Protein AF-K2G8J3-F1 (afdb_monomer_lite)

Foldseek 3Di:
DVVVVVVPDDPVCPVVDDDQDCPDPPDHDDDALLDQDDPDPVVSVVSLQVSLVVVLVVCCVVPNCVVCPPVVSVLSSLLSSLQSLDPPDDDGSVCSVVLVVPPVVVVVSLVSDPDVVSVCCVVPVVVCPPVD

pLDDT: mean 90.16, std 7.79, range [39.34, 96.69]

Organism: NCBI:txid1234023

Secondary structure (DSSP, 8-state):
-HHHHHHTS-GGGTTT-----TT-SSS-----TT-----SHHHHHHHHHHHHHHHHHHHHHHHHHHHS-HHHHHHHHHHHHHHHH--SS---GGGTGGGGT-HHHHHHHHHH---HHHHHIIIIIIGGGS--

Radius of gyration: 18.73 Å; chains: 1; bounding box: 38×34×58 Å

Structure (mmCIF, N/CA/C/O backbone):
data_AF-K2G8J3-F1
#
_entry.id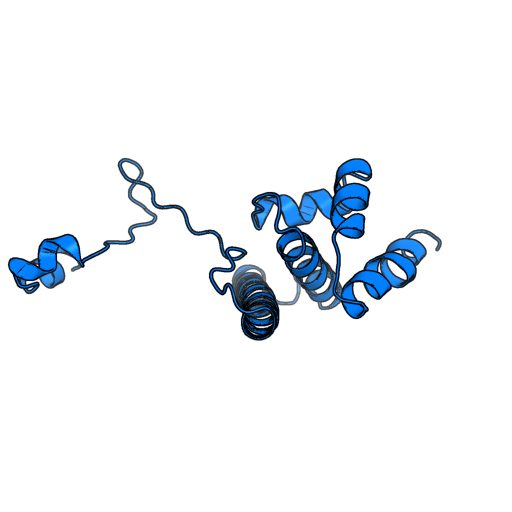   AF-K2G8J3-F1
#
loop_
_atom_site.group_PDB
_atom_site.id
_atom_site.type_symbol
_atom_site.label_atom_id
_atom_site.label_alt_id
_atom_site.label_comp_id
_atom_site.label_asym_id
_atom_site.label_entity_id
_atom_site.label_seq_id
_atom_site.pdbx_PDB_ins_code
_atom_site.Cartn_x
_atom_site.Cartn_y
_atom_site.Cartn_z
_atom_site.occupancy
_atom_site.B_iso_or_equiv
_atom_site.auth_seq_id
_atom_site.auth_comp_id
_atom_site.auth_asym_id
_atom_site.auth_atom_id
_atom_site.pdbx_PDB_model_num
ATOM 1 N N . MET A 1 1 ? -3.908 -11.695 30.492 1.00 74.06 1 MET A N 1
ATOM 2 C CA . MET A 1 1 ? -3.045 -10.530 30.150 1.00 74.06 1 MET A CA 1
ATOM 3 C C . MET A 1 1 ? -3.837 -9.441 29.438 1.00 74.06 1 MET A C 1
ATOM 5 O O . MET A 1 1 ? -3.807 -8.311 29.906 1.00 74.06 1 MET A O 1
ATOM 9 N N . VAL A 1 2 ? -4.543 -9.739 28.337 1.00 82.88 2 VAL A N 1
ATOM 10 C CA . VAL A 1 2 ? -5.410 -8.748 27.664 1.00 82.88 2 VAL A CA 1
ATOM 11 C C . VAL A 1 2 ? -6.742 -8.574 28.405 1.00 82.88 2 VAL A C 1
ATOM 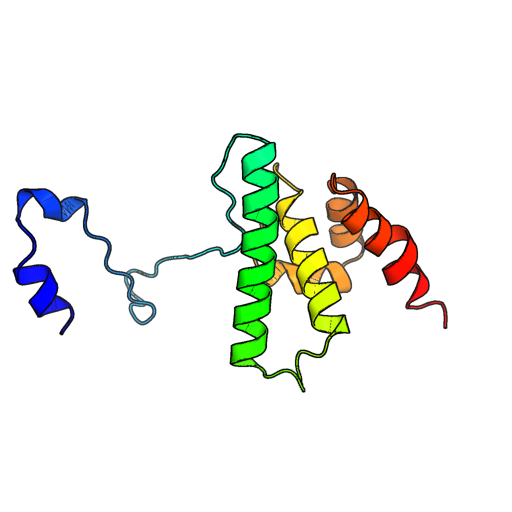13 O O . VAL A 1 2 ? -7.169 -7.437 28.599 1.00 82.88 2 VAL A O 1
ATOM 16 N N . GLU A 1 3 ? -7.358 -9.652 28.913 1.00 83.25 3 GLU A N 1
ATOM 17 C CA . GLU A 1 3 ? -8.612 -9.544 29.684 1.00 83.25 3 GLU A CA 1
ATOM 18 C C . GLU A 1 3 ? -8.436 -8.730 30.970 1.00 83.25 3 GLU A C 1
ATOM 20 O O . GLU A 1 3 ? -9.312 -7.947 31.342 1.00 83.25 3 GLU A O 1
ATOM 25 N N . ASP A 1 4 ? -7.270 -8.854 31.607 1.00 86.69 4 ASP A N 1
ATOM 26 C CA . ASP A 1 4 ? -6.939 -8.106 32.819 1.00 86.69 4 ASP A CA 1
ATOM 27 C C . ASP A 1 4 ? -6.946 -6.597 32.546 1.00 86.69 4 ASP A C 1
ATOM 29 O O . ASP A 1 4 ? -7.547 -5.839 33.300 1.00 86.69 4 ASP A O 1
ATOM 33 N N . ILE A 1 5 ? -6.360 -6.151 31.430 1.00 85.88 5 ILE A N 1
ATOM 34 C CA . ILE A 1 5 ? -6.343 -4.734 31.025 1.00 85.88 5 ILE A CA 1
ATOM 35 C C . ILE A 1 5 ? -7.760 -4.231 30.722 1.00 85.88 5 ILE A C 1
ATOM 37 O O . ILE A 1 5 ? -8.125 -3.123 31.121 1.00 85.88 5 ILE A O 1
ATOM 41 N N . ILE A 1 6 ? -8.587 -5.048 30.064 1.00 87.06 6 ILE A N 1
ATOM 42 C CA . ILE A 1 6 ? -9.978 -4.691 29.749 1.00 87.06 6 ILE A CA 1
ATOM 43 C C . ILE A 1 6 ? -10.783 -4.477 31.033 1.00 87.06 6 ILE A C 1
ATOM 45 O O . ILE A 1 6 ? -11.602 -3.563 31.087 1.00 87.06 6 ILE A O 1
ATOM 49 N N . SER A 1 7 ? -10.508 -5.245 32.091 1.00 87.88 7 SER A N 1
ATOM 50 C CA . SER A 1 7 ? -11.207 -5.103 33.374 1.00 87.88 7 SER A CA 1
ATOM 51 C C . SER A 1 7 ? -10.992 -3.739 34.053 1.00 87.88 7 SER A C 1
ATOM 53 O O . SER A 1 7 ? -11.861 -3.283 34.796 1.00 87.88 7 SER A O 1
ATOM 55 N N . PHE A 1 8 ? -9.885 -3.048 33.746 1.00 90.56 8 PHE A N 1
ATOM 56 C CA . PHE A 1 8 ? -9.609 -1.680 34.203 1.00 90.56 8 PHE A CA 1
ATOM 57 C C . PHE A 1 8 ? -10.215 -0.591 33.307 1.00 90.56 8 PHE A C 1
ATOM 59 O O . PHE A 1 8 ? -10.140 0.591 33.646 1.00 90.56 8 PHE A O 1
ATOM 66 N N . THR A 1 9 ? -10.814 -0.953 32.169 1.00 89.81 9 THR A N 1
ATOM 67 C CA . THR A 1 9 ? -11.470 0.017 31.288 1.00 89.81 9 THR A CA 1
ATOM 68 C C . THR A 1 9 ? -12.783 0.485 31.925 1.00 89.81 9 THR A C 1
ATOM 70 O O . THR A 1 9 ? -13.647 -0.344 32.225 1.00 89.81 9 THR A O 1
ATOM 73 N N . PRO A 1 10 ? -12.991 1.803 32.104 1.00 93.50 10 PRO A N 1
ATOM 74 C CA . PRO A 1 10 ? -14.257 2.331 32.597 1.00 93.50 10 PRO A CA 1
ATOM 75 C C . PRO A 1 10 ? -15.437 1.924 31.704 1.00 93.50 10 PRO A C 1
ATOM 77 O O . PRO A 1 10 ? -15.324 1.915 30.475 1.00 93.50 10 PRO A O 1
ATOM 80 N N . LYS A 1 11 ? -16.589 1.606 32.307 1.00 89.56 11 LYS A N 1
ATOM 81 C CA . LYS A 1 11 ? -17.761 1.071 31.584 1.00 89.56 11 LYS A CA 1
ATOM 82 C C . LYS A 1 11 ? -18.254 2.009 30.483 1.00 89.56 11 LYS A C 1
ATOM 84 O O . LYS A 1 11 ? -18.693 1.544 29.436 1.00 89.56 11 LYS A O 1
ATOM 89 N N . GLU A 1 12 ? -18.167 3.316 30.703 1.00 94.38 12 GLU A N 1
ATOM 90 C CA . GLU A 1 12 ? -18.552 4.344 29.740 1.00 94.38 12 GLU A CA 1
ATOM 91 C C . GLU A 1 12 ? -17.720 4.304 28.449 1.00 94.38 12 GLU A C 1
ATOM 93 O O . GLU A 1 12 ? -18.225 4.689 27.398 1.00 94.38 12 GLU A O 1
ATOM 98 N N . ARG A 1 13 ? -16.492 3.770 28.504 1.00 91.94 13 ARG A N 1
ATOM 99 C CA . ARG A 1 13 ? -15.577 3.644 27.361 1.00 91.94 13 ARG A CA 1
ATOM 100 C C . ARG A 1 13 ? -15.617 2.282 26.684 1.00 91.94 13 ARG A C 1
ATOM 102 O O . ARG A 1 13 ? -14.853 2.051 25.753 1.00 91.94 13 ARG A O 1
ATOM 109 N N . ALA A 1 14 ? -16.510 1.381 27.093 1.00 87.75 14 ALA A N 1
ATOM 110 C CA . ALA A 1 14 ? -16.586 0.037 26.517 1.00 87.75 14 ALA A CA 1
ATOM 111 C C . ALA A 1 14 ? -16.769 0.041 24.985 1.00 87.75 14 ALA A C 1
ATOM 113 O O . ALA A 1 14 ? -16.335 -0.889 24.315 1.00 87.75 14 ALA A O 1
ATOM 114 N N . LYS A 1 15 ? -17.384 1.094 24.424 1.00 89.06 15 LYS A N 1
ATOM 115 C CA . LYS A 1 15 ? -17.570 1.264 22.972 1.00 89.06 15 LYS A CA 1
ATOM 116 C C . LYS A 1 15 ? -16.354 1.842 22.242 1.00 89.06 15 LYS A C 1
ATOM 118 O O . LYS A 1 15 ? -16.302 1.747 21.022 1.00 89.06 15 LYS A O 1
ATOM 123 N N . ASP A 1 16 ? -15.396 2.404 22.972 1.00 90.88 16 ASP A N 1
ATOM 124 C CA . ASP A 1 16 ? -14.193 3.031 22.413 1.00 90.88 16 ASP A CA 1
ATOM 125 C C . ASP A 1 16 ? -12.995 2.071 22.397 1.00 90.88 16 ASP A C 1
ATOM 127 O O . ASP A 1 16 ? -11.906 2.442 21.958 1.00 90.88 16 ASP A O 1
ATOM 131 N N . VAL A 1 17 ? -13.161 0.859 22.937 1.00 88.94 17 VAL A N 1
ATOM 132 C CA . VAL A 1 17 ? -12.098 -0.143 23.021 1.00 88.94 17 VAL A CA 1
ATOM 133 C C . VAL A 1 17 ? -12.210 -1.119 21.862 1.00 88.94 17 VAL A C 1
ATOM 135 O O . VAL A 1 17 ? -13.229 -1.781 21.673 1.00 88.94 17 VAL A O 1
ATOM 138 N N . ILE A 1 18 ? -11.118 -1.229 21.111 1.00 87.81 18 ILE A N 1
ATOM 139 C CA . ILE A 1 18 ? -10.952 -2.182 20.017 1.00 87.81 18 ILE A CA 1
ATOM 140 C C . ILE A 1 18 ? -9.882 -3.185 20.446 1.00 87.81 18 ILE A C 1
ATOM 142 O O . ILE A 1 18 ? -8.768 -2.796 20.793 1.00 87.81 18 ILE A O 1
ATOM 146 N N . ILE A 1 19 ? -10.224 -4.474 20.429 1.00 88.19 19 ILE A N 1
ATOM 147 C CA . ILE A 1 19 ? -9.293 -5.568 20.728 1.00 88.19 19 ILE A CA 1
ATOM 148 C C . ILE A 1 19 ? -8.866 -6.173 19.405 1.00 88.19 19 ILE A C 1
ATOM 150 O O . ILE A 1 19 ? -9.663 -6.862 18.781 1.00 88.19 19 ILE A O 1
ATOM 154 N N . PHE A 1 20 ? -7.630 -5.908 18.984 1.00 88.06 20 PHE A N 1
ATOM 155 C CA . PHE A 1 20 ? -7.048 -6.524 17.796 1.00 88.06 20 PHE A CA 1
ATOM 156 C C . PHE A 1 20 ? -6.344 -7.828 18.150 1.00 88.06 20 PHE A C 1
ATOM 158 O O . PHE A 1 20 ? -5.219 -7.814 18.647 1.00 88.06 20 PHE A O 1
ATOM 165 N N . ASP A 1 21 ? -7.032 -8.939 17.885 1.00 88.88 21 ASP A N 1
ATOM 166 C CA . ASP A 1 21 ? -6.498 -10.288 18.018 1.00 88.88 21 ASP A CA 1
ATOM 167 C C . ASP A 1 21 ? -6.411 -10.960 16.633 1.00 88.88 21 ASP A C 1
ATOM 169 O O . ASP A 1 21 ? -7.435 -11.355 16.076 1.00 88.88 21 ASP A O 1
ATOM 173 N N . PRO A 1 22 ? -5.207 -11.095 16.047 1.00 86.69 22 PRO A N 1
ATOM 174 C CA . PRO A 1 22 ? -5.032 -11.764 14.760 1.00 86.69 22 PRO A CA 1
ATOM 175 C C . PRO A 1 22 ? -5.212 -13.291 14.837 1.00 86.69 22 PRO A C 1
ATOM 177 O O . PRO A 1 22 ? -5.212 -13.944 13.795 1.00 86.69 22 PRO A O 1
ATOM 180 N N . SER A 1 23 ? -5.324 -13.869 16.039 1.00 88.50 23 SER A N 1
ATOM 181 C CA . SER A 1 23 ? -5.576 -15.299 16.255 1.00 88.50 23 SER A CA 1
ATOM 182 C C . SER A 1 23 ? -7.059 -15.643 16.433 1.00 88.50 23 SER A C 1
ATOM 184 O O . SER A 1 23 ? -7.413 -16.824 16.400 1.00 88.50 23 SER A O 1
ATOM 186 N N . ASP A 1 24 ? -7.927 -14.635 16.572 1.00 90.62 24 ASP A N 1
ATOM 187 C CA . ASP A 1 24 ? -9.377 -14.811 16.653 1.00 90.62 24 ASP A CA 1
ATOM 188 C C . ASP A 1 24 ? -9.972 -15.046 15.253 1.00 90.62 24 ASP A C 1
ATOM 190 O O . ASP A 1 24 ? -10.122 -14.131 14.437 1.00 90.62 24 ASP A O 1
ATOM 194 N N . TYR A 1 25 ? -10.325 -16.303 14.979 1.00 90.44 25 TYR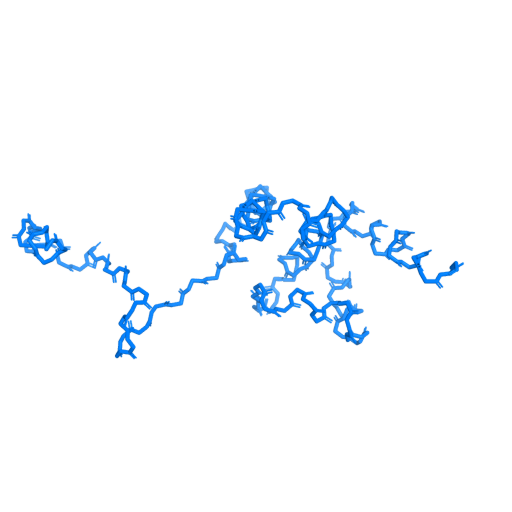 A N 1
ATOM 195 C CA . TYR A 1 25 ? -10.976 -16.712 13.733 1.00 90.44 25 TYR A CA 1
ATOM 196 C C . TYR A 1 25 ? -12.501 -16.513 13.741 1.00 90.44 25 TYR A C 1
ATOM 198 O O . TYR A 1 25 ? -13.113 -16.564 12.675 1.00 90.44 25 TYR A O 1
ATOM 206 N N . GLU A 1 26 ? -13.129 -16.302 14.903 1.00 93.06 26 GLU A N 1
ATOM 207 C CA . GLU A 1 26 ? -14.574 -16.059 15.005 1.00 93.06 26 GLU A CA 1
ATOM 208 C C . GLU A 1 26 ? -14.913 -14.598 14.693 1.00 93.06 26 GLU A C 1
ATOM 210 O O . GLU A 1 26 ? -15.938 -14.314 14.064 1.00 93.06 26 GLU A O 1
ATOM 215 N N . ARG A 1 27 ? -14.035 -13.666 15.084 1.00 87.94 27 ARG A N 1
ATOM 216 C CA . ARG A 1 27 ? -14.180 -12.234 14.806 1.00 87.94 27 ARG A CA 1
ATOM 217 C C . ARG A 1 27 ? -12.907 -11.632 14.190 1.00 87.94 27 ARG A C 1
ATOM 219 O O . ARG A 1 27 ? -12.302 -10.732 14.779 1.00 87.94 27 ARG A O 1
ATOM 226 N N . PRO A 1 28 ? -12.528 -12.054 12.971 1.00 88.25 28 PRO A N 1
ATOM 227 C CA . PRO A 1 28 ? -11.332 -11.547 12.319 1.00 88.25 28 PRO A CA 1
ATOM 228 C C . PRO A 1 28 ? -11.479 -10.057 11.998 1.00 88.25 28 PRO A C 1
ATOM 230 O O . PRO A 1 28 ? -12.515 -9.603 11.501 1.00 88.25 28 PRO A O 1
ATOM 233 N N . MET A 1 29 ? -10.416 -9.295 12.244 1.00 88.56 29 MET A N 1
ATOM 234 C CA . MET A 1 29 ? -10.321 -7.902 11.817 1.00 88.56 29 MET A CA 1
ATOM 235 C C . MET A 1 29 ? -9.338 -7.741 10.672 1.00 88.56 29 MET A C 1
ATOM 237 O O . MET A 1 29 ? -8.214 -8.237 10.707 1.00 88.56 29 MET A O 1
ATOM 241 N N . TRP A 1 30 ? -9.778 -6.994 9.666 1.00 84.19 30 TRP A N 1
ATOM 242 C CA . TRP A 1 30 ? -8.997 -6.716 8.475 1.00 84.19 30 TRP A CA 1
ATOM 243 C C . TRP A 1 30 ? -8.211 -5.425 8.650 1.00 84.19 30 TRP A C 1
ATOM 245 O O . TRP A 1 30 ? -8.749 -4.412 9.095 1.00 84.19 30 TRP A O 1
ATOM 255 N N . LEU A 1 31 ? -6.942 -5.467 8.256 1.00 87.06 31 LEU A N 1
ATOM 256 C CA . LEU A 1 31 ? -6.077 -4.302 8.168 1.00 87.06 31 LEU A CA 1
ATOM 257 C C . LEU A 1 31 ? -5.539 -4.219 6.744 1.00 87.06 31 LEU A C 1
ATOM 259 O O . LEU A 1 31 ? -4.873 -5.142 6.276 1.00 87.06 31 LEU A O 1
ATOM 263 N N . ASN A 1 32 ? -5.803 -3.105 6.071 1.00 91.19 32 ASN A N 1
ATOM 264 C CA . ASN A 1 32 ? -5.180 -2.805 4.794 1.00 91.19 32 ASN A CA 1
ATOM 265 C C . ASN A 1 32 ? -4.122 -1.718 4.986 1.00 91.19 32 ASN A C 1
ATOM 267 O O . ASN A 1 32 ? -4.446 -0.593 5.345 1.00 91.19 32 ASN A O 1
ATOM 271 N N . LEU A 1 33 ? -2.856 -2.047 4.726 1.00 91.62 33 LEU A N 1
ATOM 272 C CA . LEU A 1 33 ? -1.755 -1.085 4.844 1.00 91.62 33 LEU A CA 1
ATOM 273 C C . LEU A 1 33 ? -1.797 0.002 3.764 1.00 91.62 33 LEU A C 1
ATOM 275 O O . LEU A 1 33 ? -1.179 1.044 3.940 1.00 91.62 33 LEU A O 1
ATOM 279 N N . LEU A 1 34 ? -2.491 -0.250 2.652 1.00 94.50 34 LEU A N 1
ATOM 280 C CA . LEU A 1 34 ? -2.627 0.697 1.543 1.00 94.50 34 LEU A CA 1
ATOM 281 C C . LEU A 1 34 ? -3.877 1.581 1.669 1.00 94.50 34 LEU A C 1
ATOM 283 O O . LEU A 1 34 ? -4.240 2.272 0.720 1.00 94.50 34 LEU A O 1
ATOM 287 N N . ASP A 1 35 ? -4.554 1.537 2.817 1.00 91.62 35 ASP A N 1
ATOM 288 C CA . ASP A 1 35 ? -5.732 2.354 3.082 1.00 91.62 35 ASP A CA 1
ATOM 289 C C . ASP A 1 35 ? -5.333 3.792 3.449 1.00 91.62 35 ASP A C 1
ATOM 291 O O . ASP A 1 35 ? -4.684 4.035 4.469 1.00 91.62 35 ASP A O 1
ATOM 295 N N . ILE A 1 36 ? -5.710 4.749 2.595 1.00 93.12 36 ILE A N 1
ATOM 296 C CA . ILE A 1 36 ? -5.384 6.171 2.741 1.00 93.12 36 ILE A CA 1
ATOM 297 C C . ILE A 1 36 ? -6.643 6.949 3.109 1.00 93.12 36 ILE A C 1
ATOM 299 O O . ILE A 1 36 ? -7.498 7.219 2.257 1.00 93.12 36 ILE A O 1
ATOM 303 N N . ILE A 1 37 ? -6.701 7.368 4.372 1.00 91.31 37 ILE A N 1
ATOM 304 C CA . ILE A 1 37 ? -7.868 8.009 4.982 1.00 91.31 37 ILE A CA 1
ATOM 305 C C . ILE A 1 37 ? -7.910 9.526 4.778 1.00 91.31 37 ILE A C 1
ATOM 307 O O . ILE A 1 37 ? -8.990 10.116 4.845 1.00 91.31 37 ILE A O 1
ATOM 311 N N . ALA A 1 38 ? -6.768 10.185 4.536 1.00 92.56 38 ALA A N 1
ATOM 312 C CA . ALA A 1 38 ? -6.751 11.627 4.316 1.00 92.56 38 ALA A CA 1
ATOM 313 C C . ALA A 1 38 ? -7.594 12.009 3.093 1.00 92.56 38 ALA A C 1
ATOM 315 O O . ALA A 1 38 ? -7.558 11.343 2.066 1.00 92.56 38 ALA A O 1
ATOM 316 N N . THR A 1 39 ? -8.320 13.122 3.159 1.00 91.31 39 THR A N 1
ATOM 317 C CA . THR A 1 39 ? -9.066 13.663 2.007 1.00 91.31 39 THR A CA 1
ATOM 318 C C . THR A 1 39 ? -8.348 14.835 1.343 1.00 91.31 39 THR A C 1
ATOM 320 O O . THR A 1 39 ? -8.567 15.101 0.164 1.00 91.31 39 THR A O 1
ATOM 323 N N . ASP A 1 40 ? -7.481 15.536 2.079 1.00 95.00 40 ASP A N 1
ATOM 324 C CA . ASP A 1 40 ? -6.662 16.621 1.536 1.00 95.00 40 ASP A CA 1
ATOM 325 C C . ASP A 1 40 ? -5.582 16.066 0.585 1.00 95.00 40 ASP A C 1
ATOM 327 O O . ASP A 1 40 ? -4.844 15.161 0.982 1.00 95.00 40 ASP A O 1
ATOM 331 N N . PRO A 1 41 ? -5.434 16.597 -0.644 1.00 91.44 41 PRO A N 1
ATOM 332 C CA . PRO A 1 41 ? -4.483 16.066 -1.622 1.00 91.44 41 PRO A CA 1
ATOM 333 C C . PRO A 1 41 ? -3.021 16.046 -1.158 1.00 91.44 41 PRO A C 1
ATOM 335 O O . PRO A 1 41 ? -2.291 15.111 -1.491 1.00 91.44 41 PRO A O 1
ATOM 338 N N . ASN A 1 42 ? -2.582 17.043 -0.383 1.00 92.88 42 ASN A N 1
ATOM 339 C CA . ASN A 1 42 ? -1.197 17.11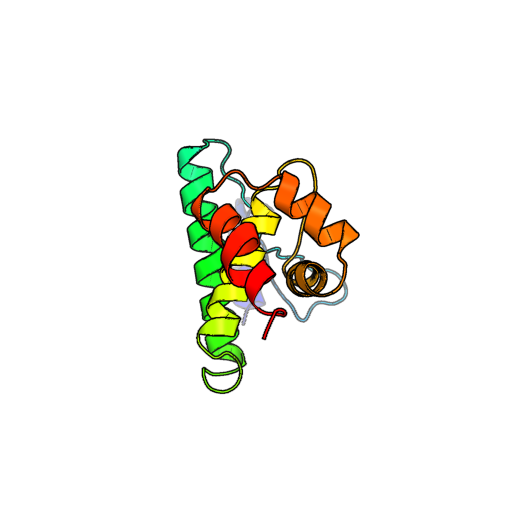2 0.083 1.00 92.88 42 ASN A CA 1
AT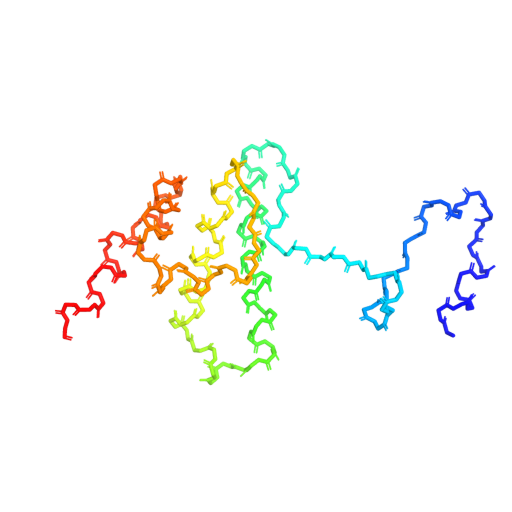OM 340 C C . ASN A 1 42 ? -0.954 16.095 1.200 1.00 92.88 42 ASN A C 1
ATOM 342 O O . ASN A 1 42 ? 0.045 15.377 1.177 1.00 92.88 42 ASN A O 1
ATOM 346 N N . LEU A 1 43 ? -1.887 15.988 2.151 1.00 94.81 43 LEU A N 1
ATOM 347 C CA . LEU A 1 43 ? -1.818 14.976 3.205 1.00 94.81 43 LEU A CA 1
ATOM 348 C C . LEU A 1 43 ? -1.903 13.560 2.632 1.00 94.81 43 LEU A C 1
ATOM 350 O O . LEU A 1 43 ? -1.141 12.697 3.058 1.00 94.81 43 LEU A O 1
ATOM 354 N N . ARG A 1 44 ? -2.747 13.335 1.618 1.00 93.81 44 ARG A N 1
ATOM 355 C CA . ARG A 1 44 ? -2.825 12.052 0.905 1.00 93.81 44 ARG A CA 1
ATOM 356 C C . ARG A 1 44 ? -1.489 11.653 0.302 1.00 93.81 44 ARG A C 1
ATOM 358 O O . ARG A 1 44 ? -1.091 10.505 0.453 1.00 93.81 44 ARG A O 1
ATOM 365 N N . ALA A 1 45 ? -0.789 12.571 -0.364 1.00 92.94 45 ALA A N 1
ATOM 366 C CA . ALA A 1 45 ? 0.526 12.275 -0.932 1.00 92.94 45 ALA A CA 1
ATOM 367 C C . ALA A 1 45 ? 1.522 11.821 0.151 1.00 92.94 45 ALA A C 1
ATOM 369 O O . ALA A 1 45 ? 2.199 10.808 -0.016 1.00 92.94 45 ALA A O 1
ATOM 370 N N . VAL A 1 46 ? 1.541 12.511 1.297 1.00 94.94 46 VAL A N 1
ATOM 371 C CA . VAL A 1 46 ? 2.395 12.152 2.441 1.00 94.94 46 VAL A CA 1
ATOM 372 C C . VAL A 1 46 ? 2.000 10.801 3.048 1.00 94.94 46 VAL A C 1
ATOM 374 O O . VAL A 1 46 ? 2.873 9.999 3.377 1.00 94.94 46 VAL A O 1
ATOM 377 N N . GLU A 1 47 ? 0.703 10.527 3.202 1.00 95.19 47 GLU A N 1
ATOM 378 C CA . GLU A 1 47 ? 0.213 9.244 3.717 1.00 95.19 47 GLU A CA 1
ATOM 379 C C . GLU A 1 47 ? 0.548 8.083 2.780 1.00 95.19 47 GLU A C 1
ATOM 381 O O . GLU A 1 47 ? 1.018 7.057 3.260 1.00 95.19 47 GLU A O 1
ATOM 386 N N . LYS A 1 48 ? 0.395 8.257 1.461 1.00 95.06 48 LYS A N 1
ATOM 387 C CA . LYS A 1 48 ? 0.788 7.258 0.455 1.00 95.06 48 LYS A CA 1
ATOM 388 C C . LYS A 1 48 ? 2.272 6.924 0.546 1.00 95.06 48 LYS A C 1
ATOM 390 O O . LYS A 1 48 ? 2.645 5.753 0.585 1.00 95.06 48 LYS A O 1
ATOM 395 N N . ASP A 1 49 ? 3.124 7.945 0.604 1.00 94.69 49 ASP A N 1
ATOM 396 C CA . ASP A 1 49 ? 4.565 7.736 0.731 1.00 94.69 49 ASP A CA 1
ATOM 397 C C . ASP A 1 49 ? 4.916 7.016 2.039 1.00 94.69 49 ASP A C 1
ATOM 399 O O . ASP A 1 49 ? 5.716 6.078 2.020 1.00 94.69 49 ASP A O 1
ATOM 403 N N . ARG A 1 50 ? 4.286 7.398 3.159 1.00 95.44 50 ARG A N 1
ATOM 404 C CA . ARG A 1 50 ? 4.468 6.721 4.451 1.00 95.44 50 ARG A CA 1
ATOM 405 C C . ARG A 1 50 ? 4.017 5.262 4.388 1.00 95.44 50 ARG A C 1
ATOM 407 O O . ARG A 1 50 ? 4.793 4.389 4.752 1.00 95.44 50 ARG A O 1
ATOM 414 N N . ALA A 1 51 ? 2.815 4.993 3.885 1.00 95.38 51 ALA A N 1
ATOM 415 C CA . ALA A 1 51 ? 2.262 3.646 3.774 1.00 95.38 51 ALA A CA 1
ATOM 416 C C . ALA A 1 51 ? 3.167 2.725 2.941 1.00 95.38 51 ALA A C 1
ATOM 418 O O . ALA A 1 51 ? 3.471 1.605 3.353 1.00 95.38 51 ALA A O 1
ATOM 419 N N . ALA A 1 52 ? 3.676 3.214 1.804 1.00 95.38 52 ALA A N 1
ATOM 420 C CA . ALA A 1 52 ? 4.604 2.455 0.972 1.00 95.38 52 ALA A CA 1
ATOM 421 C C . ALA A 1 52 ? 5.947 2.188 1.685 1.00 95.38 52 ALA A C 1
ATOM 423 O O . ALA A 1 52 ? 6.496 1.088 1.576 1.00 95.38 52 ALA A O 1
ATOM 424 N N . LEU A 1 53 ? 6.480 3.166 2.428 1.00 94.94 53 LEU A N 1
ATOM 425 C CA . LEU A 1 53 ? 7.714 3.014 3.212 1.00 94.94 53 LEU A CA 1
ATOM 426 C C . LEU A 1 53 ? 7.550 2.043 4.388 1.00 94.94 53 LEU A C 1
ATOM 428 O O . LEU A 1 53 ? 8.420 1.195 4.604 1.00 94.94 53 LEU A O 1
ATOM 432 N N . ASP A 1 54 ? 6.439 2.132 5.115 1.00 95.06 54 ASP A N 1
ATOM 433 C CA . ASP A 1 54 ? 6.126 1.253 6.240 1.00 95.06 54 ASP A CA 1
ATOM 434 C C . ASP A 1 54 ? 5.936 -0.186 5.755 1.00 95.06 54 ASP A C 1
ATOM 436 O O . ASP A 1 54 ? 6.556 -1.104 6.297 1.00 95.06 54 ASP A O 1
ATOM 440 N N . ALA A 1 55 ? 5.180 -0.387 4.668 1.00 95.12 55 ALA A N 1
ATOM 441 C CA . ALA A 1 55 ? 5.028 -1.695 4.038 1.00 95.12 55 ALA A CA 1
ATOM 442 C C . ALA A 1 55 ? 6.387 -2.270 3.607 1.00 95.12 55 ALA A C 1
ATOM 444 O O . ALA A 1 55 ? 6.706 -3.415 3.925 1.00 95.12 55 ALA A O 1
ATOM 445 N N . THR A 1 56 ? 7.232 -1.467 2.953 1.00 93.62 56 THR A N 1
ATOM 446 C CA . THR A 1 56 ? 8.582 -1.891 2.540 1.00 93.62 56 THR A CA 1
ATOM 447 C C . THR A 1 56 ? 9.422 -2.298 3.755 1.00 93.62 56 THR A C 1
ATOM 449 O O . THR A 1 56 ? 10.045 -3.358 3.758 1.00 93.62 56 THR A O 1
ATOM 452 N N . SER A 1 57 ? 9.391 -1.501 4.825 1.00 93.31 57 SER A N 1
ATOM 453 C CA . SER A 1 57 ? 10.142 -1.757 6.060 1.00 93.31 57 SER A CA 1
ATOM 454 C C . SER A 1 57 ? 9.689 -3.032 6.774 1.00 93.31 57 SER A C 1
ATOM 456 O O . SER A 1 57 ? 10.516 -3.763 7.320 1.00 93.31 57 SER A O 1
ATOM 458 N N . ILE A 1 58 ? 8.385 -3.322 6.772 1.00 93.31 58 ILE A N 1
ATOM 459 C CA . ILE A 1 58 ? 7.832 -4.564 7.326 1.00 93.31 58 ILE A CA 1
ATOM 460 C C . ILE A 1 58 ? 8.346 -5.768 6.531 1.00 93.31 58 ILE A C 1
ATOM 462 O O . ILE A 1 58 ? 8.835 -6.724 7.130 1.00 93.31 58 ILE A O 1
ATOM 466 N N . PHE A 1 59 ? 8.308 -5.713 5.198 1.00 92.12 59 PHE A N 1
ATOM 467 C CA . PHE A 1 59 ? 8.781 -6.815 4.355 1.00 92.12 59 PHE A CA 1
ATOM 468 C C . PHE A 1 59 ? 10.286 -7.066 4.500 1.00 92.12 59 PHE A C 1
ATOM 470 O O . PHE A 1 59 ? 10.692 -8.223 4.598 1.00 92.12 59 PHE A O 1
ATOM 477 N N . ILE A 1 60 ? 11.103 -6.013 4.614 1.00 91.88 60 ILE A N 1
ATOM 478 C CA . ILE A 1 60 ? 12.539 -6.151 4.914 1.00 91.88 60 ILE A CA 1
ATOM 479 C C . ILE A 1 60 ? 12.747 -6.892 6.240 1.00 91.88 60 ILE A C 1
ATOM 481 O O . ILE A 1 60 ? 13.576 -7.794 6.311 1.00 91.88 60 ILE A O 1
ATOM 485 N N . LYS A 1 61 ? 11.979 -6.562 7.286 1.00 92.81 61 LYS A N 1
ATOM 486 C CA . LYS A 1 61 ? 12.090 -7.228 8.597 1.00 92.81 61 LYS A CA 1
ATOM 487 C C . LYS A 1 61 ? 11.653 -8.694 8.575 1.00 92.81 61 LYS A C 1
ATOM 489 O O . LYS A 1 61 ? 12.163 -9.474 9.370 1.00 92.81 61 LYS A O 1
ATOM 494 N N . ILE A 1 62 ? 10.698 -9.057 7.718 1.00 92.06 62 ILE A N 1
ATOM 495 C CA . ILE A 1 62 ? 10.181 -10.431 7.623 1.00 92.06 62 ILE A CA 1
ATOM 496 C C . ILE A 1 62 ? 11.121 -11.321 6.801 1.00 92.06 62 ILE A C 1
ATOM 498 O O . ILE A 1 62 ? 11.376 -12.458 7.190 1.00 92.06 62 ILE A O 1
ATOM 502 N N . PHE A 1 63 ? 11.615 -10.825 5.664 1.00 89.12 63 PHE A N 1
ATOM 503 C CA . PHE A 1 63 ? 12.327 -11.641 4.673 1.00 89.12 63 PHE A CA 1
ATOM 504 C C . PHE A 1 63 ? 13.841 -11.402 4.622 1.00 89.12 63 PHE A C 1
ATOM 506 O O . PHE A 1 63 ? 14.543 -12.134 3.928 1.00 89.12 63 PHE A O 1
ATOM 513 N N . ASN A 1 64 ? 14.350 -10.420 5.371 1.00 85.50 64 ASN A N 1
ATOM 514 C CA . ASN A 1 64 ? 15.716 -9.900 5.300 1.00 85.50 64 ASN A CA 1
ATOM 515 C C . ASN A 1 64 ? 16.072 -9.290 3.929 1.00 85.50 64 ASN A C 1
ATOM 517 O O . ASN A 1 64 ? 15.402 -9.485 2.911 1.00 85.50 64 ASN A O 1
ATOM 521 N N . GLU A 1 65 ? 17.166 -8.530 3.898 1.00 84.06 65 GLU A N 1
ATOM 522 C CA . GLU A 1 65 ? 17.625 -7.815 2.697 1.00 84.06 65 GLU A CA 1
ATOM 523 C C . GLU A 1 65 ? 18.158 -8.744 1.595 1.00 84.06 65 GLU A C 1
ATOM 525 O O . GLU A 1 65 ? 18.186 -8.354 0.430 1.00 84.06 65 GLU A O 1
ATOM 530 N N . GLU A 1 66 ? 18.547 -9.976 1.937 1.00 81.75 66 GLU A N 1
ATOM 531 C CA . GLU A 1 66 ? 19.022 -10.964 0.960 1.00 81.75 66 GLU A CA 1
ATOM 532 C C . GLU A 1 66 ? 17.903 -11.421 0.016 1.00 81.75 66 GLU A C 1
ATOM 534 O O . GLU A 1 66 ? 18.108 -11.525 -1.193 1.00 81.75 66 GLU A O 1
ATOM 539 N N . VAL A 1 67 ? 16.702 -11.662 0.554 1.00 84.75 67 VAL A N 1
ATOM 540 C CA . VAL A 1 67 ? 15.525 -12.045 -0.241 1.00 84.75 67 VAL A CA 1
ATOM 541 C C . VAL A 1 67 ? 14.877 -10.802 -0.841 1.00 84.75 67 VAL A C 1
ATOM 543 O O . VAL A 1 67 ? 14.526 -10.775 -2.021 1.00 84.75 67 VAL A O 1
ATOM 546 N N . PHE A 1 68 ? 14.741 -9.747 -0.038 1.00 88.56 68 PHE A N 1
ATOM 547 C CA . PHE A 1 68 ? 14.093 -8.503 -0.428 1.00 88.56 68 PHE A CA 1
ATOM 548 C C . PHE A 1 68 ? 15.133 -7.439 -0.791 1.00 88.56 68 PHE A C 1
ATOM 550 O O . PHE A 1 68 ? 15.266 -6.408 -0.133 1.00 88.56 68 PHE A O 1
ATOM 557 N N . TRP A 1 69 ? 15.902 -7.719 -1.841 1.00 88.31 69 TRP A N 1
ATOM 558 C CA . TRP A 1 69 ? 17.027 -6.894 -2.281 1.00 88.31 69 TRP A CA 1
ATOM 559 C C . TRP A 1 69 ? 16.581 -5.541 -2.880 1.00 88.31 69 TRP A C 1
ATOM 561 O O . TRP A 1 69 ? 15.415 -5.382 -3.262 1.00 88.31 69 TRP A O 1
ATOM 571 N N . PRO A 1 70 ? 17.489 -4.551 -3.027 1.00 90.19 70 PRO A N 1
ATOM 572 C CA . PRO A 1 70 ? 17.123 -3.158 -3.315 1.00 90.19 70 PRO A CA 1
ATOM 573 C C . PRO A 1 70 ? 16.211 -2.914 -4.530 1.00 90.19 70 PRO A C 1
ATOM 575 O O . PRO A 1 70 ? 15.392 -1.998 -4.504 1.00 90.19 70 PRO A O 1
ATOM 578 N N . ARG A 1 71 ? 16.286 -3.717 -5.600 1.00 90.12 71 ARG A N 1
ATOM 579 C CA . ARG A 1 71 ? 15.372 -3.545 -6.748 1.00 90.12 71 ARG A CA 1
ATOM 580 C C . ARG A 1 71 ? 13.980 -4.091 -6.465 1.00 90.12 71 ARG A C 1
ATOM 582 O O . ARG A 1 71 ? 13.020 -3.471 -6.901 1.00 90.12 71 ARG A O 1
ATOM 589 N N . ILE A 1 72 ? 13.849 -5.205 -5.739 1.00 91.00 72 ILE A N 1
ATOM 590 C CA . ILE A 1 72 ? 12.524 -5.690 -5.327 1.00 91.00 72 ILE A CA 1
ATOM 591 C C . ILE A 1 72 ? 11.880 -4.656 -4.402 1.00 91.00 72 ILE A C 1
ATOM 593 O O . ILE A 1 72 ? 10.710 -4.345 -4.591 1.00 91.00 72 ILE A O 1
ATOM 597 N N . GLN A 1 73 ? 12.645 -4.048 -3.489 1.00 92.75 73 GLN A N 1
ATOM 598 C CA . GLN A 1 73 ? 12.165 -2.923 -2.675 1.00 92.75 73 GLN A CA 1
ATOM 599 C C . GLN A 1 73 ? 11.659 -1.769 -3.552 1.00 92.75 73 GLN A C 1
ATOM 601 O O . GLN A 1 73 ? 10.553 -1.272 -3.348 1.00 92.75 73 GLN A O 1
ATOM 606 N N . HIS A 1 74 ? 12.441 -1.375 -4.564 1.00 92.81 74 HIS A N 1
ATOM 607 C CA . HIS A 1 74 ? 12.060 -0.325 -5.509 1.00 92.81 74 HIS A CA 1
ATOM 608 C C . HIS A 1 74 ? 10.761 -0.659 -6.258 1.00 92.81 74 HIS A C 1
ATOM 610 O O . HIS A 1 74 ? 9.876 0.189 -6.385 1.00 92.81 74 HIS A O 1
ATOM 616 N N . TYR A 1 75 ? 10.627 -1.893 -6.745 1.00 94.06 75 TYR A N 1
ATOM 617 C CA . TYR A 1 75 ? 9.458 -2.349 -7.499 1.00 94.06 75 TYR A CA 1
ATOM 618 C C . TYR A 1 75 ? 8.234 -2.423 -6.593 1.00 94.06 75 TYR A C 1
ATOM 620 O O . TYR A 1 75 ? 7.171 -1.923 -6.946 1.00 94.06 75 TYR A O 1
ATOM 628 N N . PHE A 1 76 ? 8.396 -2.975 -5.394 1.00 95.50 76 PHE A N 1
ATOM 629 C CA . PHE A 1 76 ? 7.342 -3.071 -4.397 1.00 95.50 76 PHE A CA 1
ATOM 630 C C . PHE A 1 76 ? 6.833 -1.691 -3.975 1.00 95.50 76 PHE A C 1
ATOM 632 O O . PHE A 1 76 ? 5.623 -1.466 -3.970 1.00 95.50 76 PHE A O 1
ATOM 639 N N . ARG A 1 77 ? 7.735 -0.739 -3.698 1.00 95.38 77 ARG A N 1
ATOM 640 C CA . ARG A 1 77 ? 7.365 0.637 -3.345 1.00 95.38 77 ARG A CA 1
ATOM 641 C C . ARG A 1 77 ? 6.566 1.306 -4.464 1.00 95.38 77 ARG A C 1
ATOM 643 O O . ARG A 1 77 ? 5.509 1.872 -4.195 1.00 95.38 77 ARG A O 1
ATOM 650 N N . ASN A 1 78 ? 7.039 1.226 -5.710 1.00 95.88 78 ASN A N 1
ATOM 651 C CA . ASN A 1 78 ? 6.317 1.796 -6.853 1.00 95.88 78 ASN A CA 1
ATOM 652 C C . ASN A 1 78 ? 4.989 1.076 -7.114 1.00 95.88 78 ASN A C 1
ATOM 654 O O . ASN A 1 78 ? 4.003 1.733 -7.436 1.00 95.88 78 ASN A O 1
ATOM 658 N N . GLY A 1 79 ? 4.927 -0.240 -6.906 1.00 96.31 79 GLY A N 1
ATOM 659 C CA . GLY A 1 79 ? 3.690 -1.013 -6.974 1.00 96.31 79 GLY A CA 1
ATOM 660 C C . GLY A 1 79 ? 2.662 -0.551 -5.940 1.00 96.31 79 GLY A C 1
ATOM 661 O O . GLY A 1 79 ? 1.525 -0.264 -6.300 1.00 96.31 79 GLY A O 1
ATOM 662 N N . CYS A 1 80 ? 3.068 -0.373 -4.679 1.00 96.69 80 CYS A N 1
ATOM 663 C CA . CYS A 1 80 ? 2.195 0.158 -3.626 1.00 96.69 80 CYS A CA 1
ATOM 664 C C . CYS A 1 80 ? 1.656 1.549 -3.986 1.00 96.69 80 CYS A C 1
ATOM 666 O O . CYS A 1 80 ? 0.451 1.780 -3.918 1.00 96.69 80 CYS A O 1
ATOM 668 N N . LEU A 1 81 ? 2.534 2.467 -4.409 1.00 96.19 81 LEU A N 1
ATOM 669 C CA . LEU A 1 81 ? 2.132 3.818 -4.817 1.00 96.19 81 LEU A CA 1
ATOM 670 C C . LEU A 1 81 ? 1.177 3.800 -6.017 1.00 96.19 81 LEU A C 1
ATOM 672 O O . LEU A 1 81 ? 0.218 4.562 -6.043 1.00 96.19 81 LEU A O 1
ATOM 676 N N . THR A 1 82 ? 1.409 2.901 -6.974 1.00 96.56 82 THR A N 1
ATOM 677 C CA . THR A 1 82 ? 0.544 2.713 -8.147 1.00 96.56 82 THR A CA 1
ATOM 678 C C . THR A 1 82 ? -0.859 2.273 -7.740 1.00 96.56 82 THR A C 1
ATOM 680 O O . THR A 1 82 ? -1.838 2.820 -8.240 1.00 96.56 82 THR A O 1
ATOM 683 N N . LEU A 1 83 ? -0.974 1.319 -6.810 1.00 96.25 83 LEU A N 1
ATOM 684 C CA . LEU A 1 83 ? -2.274 0.868 -6.306 1.00 96.25 83 LEU A CA 1
ATOM 685 C C . LEU A 1 83 ? -3.017 1.976 -5.555 1.00 96.25 83 LEU A C 1
ATOM 687 O O . LEU A 1 83 ? -4.215 2.138 -5.758 1.00 96.25 83 LEU A O 1
ATOM 691 N N . MET A 1 84 ? -2.313 2.756 -4.731 1.00 95.19 84 MET A N 1
ATOM 692 C CA . MET A 1 84 ? -2.913 3.846 -3.951 1.00 95.19 84 MET A CA 1
ATOM 693 C C . MET A 1 84 ? -3.265 5.088 -4.788 1.00 95.19 84 MET A C 1
ATOM 695 O O . MET A 1 84 ? -3.986 5.970 -4.315 1.00 95.19 84 MET A O 1
ATOM 699 N N . ASP A 1 85 ? -2.736 5.212 -6.007 1.00 93.56 85 ASP A N 1
ATOM 700 C CA . ASP A 1 85 ? -3.089 6.295 -6.933 1.00 93.56 85 ASP A CA 1
ATOM 701 C C . ASP A 1 85 ? -4.454 6.109 -7.595 1.00 93.56 85 ASP A C 1
ATOM 703 O O . ASP A 1 85 ? -5.064 7.105 -7.997 1.00 93.56 85 ASP A O 1
ATOM 707 N N . ASP A 1 86 ? -4.969 4.880 -7.626 1.00 92.88 86 ASP A N 1
ATOM 708 C CA . ASP A 1 86 ? -6.357 4.637 -7.986 1.00 92.88 86 ASP A CA 1
ATOM 709 C C . ASP A 1 86 ? -7.275 4.895 -6.785 1.00 92.88 86 ASP A C 1
ATOM 711 O O . ASP A 1 86 ? -7.243 4.185 -5.784 1.00 92.88 86 ASP A O 1
ATOM 715 N N . GLU A 1 87 ? -8.085 5.944 -6.896 1.00 87.94 87 GLU A N 1
ATOM 716 C CA . GLU A 1 87 ? -9.038 6.371 -5.868 1.00 87.94 87 GLU A CA 1
ATOM 717 C C . GLU A 1 87 ? -10.455 5.834 -6.121 1.00 87.94 87 GLU A C 1
ATOM 719 O O . GLU A 1 87 ? -11.330 6.011 -5.277 1.00 87.94 87 GLU A O 1
ATOM 724 N N . GLU A 1 88 ? -10.702 5.213 -7.279 1.00 86.31 88 GLU A N 1
ATOM 725 C CA . GLU A 1 88 ? -12.026 4.711 -7.669 1.00 86.31 88 GLU A CA 1
ATOM 726 C C . GLU A 1 88 ? -12.291 3.303 -7.128 1.00 86.31 88 GLU A C 1
ATOM 728 O O . GLU A 1 88 ? -13.439 2.930 -6.887 1.00 86.31 88 GLU A O 1
ATOM 733 N N . GLU A 1 89 ? -11.232 2.526 -6.909 1.00 85.44 89 GLU A N 1
ATOM 734 C CA . GLU A 1 89 ? -11.311 1.143 -6.451 1.00 85.44 89 GLU A CA 1
ATOM 735 C C . GLU A 1 89 ? -10.398 0.894 -5.248 1.00 85.44 89 GLU A C 1
ATOM 737 O O . GLU A 1 89 ? -9.401 1.585 -5.044 1.00 85.44 89 GLU A O 1
ATOM 742 N N . TRP A 1 90 ? -10.722 -0.136 -4.466 1.00 82.75 90 TRP A N 1
ATOM 743 C CA . TRP A 1 90 ? -9.937 -0.538 -3.303 1.00 82.75 90 TRP A CA 1
ATOM 744 C C . TRP A 1 90 ? -8.879 -1.577 -3.657 1.00 82.75 90 TRP A C 1
ATOM 746 O O . TRP A 1 90 ? -9.164 -2.518 -4.395 1.00 82.75 90 TRP A O 1
ATOM 756 N N . TRP A 1 91 ? -7.689 -1.456 -3.066 1.00 90.56 91 TRP A N 1
ATOM 757 C CA . TRP A 1 91 ? -6.555 -2.340 -3.352 1.00 90.56 91 TRP A CA 1
ATOM 758 C C . TRP A 1 91 ? -5.817 -2.731 -2.098 1.00 90.56 91 TRP A C 1
ATOM 760 O O . TRP A 1 91 ? -5.760 -1.976 -1.127 1.00 90.56 91 TRP A O 1
ATOM 770 N N . THR A 1 92 ? -5.215 -3.911 -2.140 1.00 93.12 92 THR A N 1
ATOM 771 C CA . THR A 1 92 ? -4.480 -4.468 -1.012 1.00 93.12 92 THR A CA 1
ATOM 772 C C . THR A 1 92 ? -3.049 -4.797 -1.409 1.00 93.12 92 THR A C 1
ATOM 774 O O . THR A 1 92 ? -2.701 -4.864 -2.587 1.00 93.12 92 THR A O 1
ATOM 777 N N . LEU A 1 93 ? -2.201 -5.071 -0.418 1.00 93.06 93 LEU A N 1
ATOM 778 C CA . LEU A 1 93 ? -0.836 -5.545 -0.670 1.00 93.06 93 LEU A CA 1
ATOM 779 C C . LEU A 1 93 ? -0.783 -6.836 -1.504 1.00 93.06 93 LEU A C 1
ATOM 781 O O . LEU A 1 93 ? 0.209 -7.080 -2.187 1.00 93.06 93 LEU A O 1
ATOM 785 N N . ILE A 1 94 ? -1.845 -7.644 -1.477 1.00 92.44 94 ILE A N 1
ATOM 786 C CA . ILE A 1 94 ? -1.943 -8.897 -2.237 1.00 92.44 94 ILE A CA 1
ATOM 787 C C . ILE A 1 94 ? -2.042 -8.621 -3.747 1.00 92.44 94 ILE A C 1
ATOM 789 O O . ILE A 1 94 ? -1.689 -9.477 -4.556 1.00 92.44 94 ILE A O 1
ATOM 793 N N . ASP A 1 95 ? -2.454 -7.416 -4.144 1.00 94.88 95 ASP A N 1
ATOM 794 C CA . ASP A 1 95 ? -2.558 -7.020 -5.547 1.00 94.88 95 ASP A CA 1
ATOM 795 C C . ASP A 1 95 ? -1.226 -6.523 -6.131 1.00 94.88 95 ASP A C 1
ATOM 797 O O . ASP A 1 95 ? -1.095 -6.425 -7.350 1.00 94.88 95 ASP A O 1
ATOM 801 N N . VAL A 1 96 ? -0.205 -6.257 -5.304 1.00 95.44 96 VAL A N 1
ATOM 802 C CA . VAL A 1 96 ? 1.100 -5.766 -5.786 1.00 95.44 96 VAL A CA 1
ATOM 803 C C . VAL A 1 96 ? 1.747 -6.739 -6.781 1.00 95.44 96 VAL A C 1
ATOM 805 O O . VAL A 1 96 ? 2.140 -6.287 -7.855 1.00 95.44 96 VAL A O 1
ATOM 808 N N . PRO A 1 97 ? 1.821 -8.063 -6.525 1.00 93.69 97 PRO A N 1
ATOM 809 C CA . PRO A 1 97 ? 2.342 -9.012 -7.507 1.00 93.69 97 PRO A CA 1
ATOM 810 C C . PRO A 1 97 ? 1.561 -9.016 -8.825 1.00 93.69 97 PRO A C 1
ATOM 812 O O . PRO A 1 97 ? 2.163 -9.214 -9.878 1.00 93.69 97 PRO A O 1
ATOM 815 N N . ARG A 1 98 ? 0.240 -8.762 -8.791 1.00 94.62 98 ARG A N 1
ATOM 816 C CA . ARG A 1 98 ? -0.619 -8.766 -9.990 1.00 94.62 98 ARG A CA 1
ATOM 817 C C . ARG A 1 98 ? -0.199 -7.706 -11.002 1.00 94.62 98 ARG A C 1
ATOM 819 O O . ARG A 1 98 ? -0.287 -7.965 -12.197 1.00 94.62 98 ARG A O 1
ATOM 826 N N . LEU A 1 99 ? 0.331 -6.568 -10.544 1.00 95.06 99 LEU A N 1
ATOM 827 C CA . LEU A 1 99 ? 0.868 -5.512 -11.415 1.00 95.06 99 LEU A CA 1
ATOM 828 C C . LEU A 1 99 ? 1.998 -5.991 -12.337 1.00 95.06 99 LEU A C 1
ATOM 830 O O . LEU A 1 99 ? 2.243 -5.371 -13.365 1.00 95.06 99 LEU A O 1
ATOM 834 N N . PHE A 1 100 ? 2.696 -7.065 -11.968 1.00 93.06 100 PHE A N 1
ATOM 83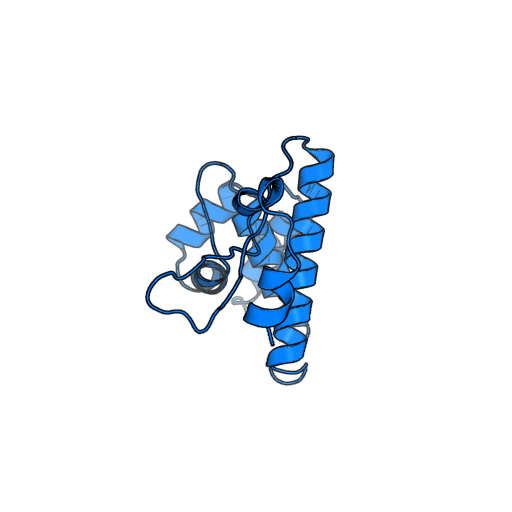5 C CA . PHE A 1 100 ? 3.866 -7.558 -12.696 1.00 93.06 100 PHE A CA 1
ATOM 836 C C . PHE A 1 100 ? 3.595 -8.832 -13.503 1.00 93.06 100 PHE A C 1
ATOM 838 O O . PHE A 1 100 ? 4.507 -9.327 -14.160 1.00 93.06 100 PHE A O 1
ATOM 845 N N . VAL A 1 101 ? 2.380 -9.388 -13.426 1.00 92.69 101 VAL A N 1
ATOM 846 C CA . VAL A 1 101 ? 2.007 -10.641 -14.111 1.00 92.69 101 VAL A CA 1
ATOM 847 C C . VAL A 1 101 ? 0.755 -10.518 -14.980 1.00 92.69 101 VAL A C 1
ATOM 849 O O . VAL A 1 101 ? 0.574 -11.326 -15.885 1.00 92.69 101 VAL A O 1
ATOM 852 N N . ASP A 1 102 ? -0.113 -9.539 -14.715 1.00 94.69 102 ASP A N 1
ATOM 853 C CA . ASP A 1 102 ? -1.333 -9.281 -15.481 1.00 94.69 102 ASP A CA 1
ATOM 854 C C . ASP A 1 102 ? -1.217 -7.931 -16.202 1.00 94.69 102 ASP A C 1
ATOM 856 O O . ASP A 1 102 ? -1.371 -6.862 -15.606 1.00 94.69 102 ASP A O 1
ATOM 860 N N . ASP A 1 103 ? -0.954 -7.986 -17.508 1.00 92.56 103 ASP A N 1
ATOM 861 C CA . ASP A 1 103 ? -0.768 -6.802 -18.352 1.00 92.56 103 ASP A CA 1
ATOM 862 C C . ASP A 1 103 ? -2.014 -5.914 -18.426 1.00 92.56 103 ASP A C 1
ATOM 864 O O . ASP A 1 103 ? -1.898 -4.691 -18.543 1.00 92.56 103 ASP A O 1
ATOM 868 N N . ALA A 1 104 ? -3.213 -6.504 -18.398 1.00 95.19 104 ALA A N 1
ATOM 869 C CA . ALA A 1 104 ? -4.455 -5.742 -18.475 1.00 95.19 104 ALA A CA 1
ATOM 870 C C . ALA A 1 104 ? -4.666 -4.961 -17.176 1.00 95.19 104 ALA A C 1
ATOM 872 O O . ALA A 1 104 ? -4.962 -3.763 -17.208 1.00 95.19 104 ALA A O 1
ATOM 873 N N . PHE A 1 105 ? -4.433 -5.628 -16.045 1.00 94.69 105 PHE A N 1
ATOM 874 C CA . PHE A 1 105 ? -4.459 -5.003 -14.733 1.00 94.69 105 PHE A CA 1
ATOM 875 C C . PHE A 1 105 ? -3.406 -3.899 -14.613 1.00 94.69 105 PHE A C 1
ATOM 877 O O . PHE A 1 105 ? -3.734 -2.774 -14.238 1.00 94.69 105 PHE A O 1
ATOM 884 N N . CYS A 1 106 ? -2.163 -4.181 -15.004 1.00 94.50 106 CYS A N 1
ATOM 885 C CA . CYS A 1 106 ? -1.076 -3.209 -14.989 1.00 94.50 106 CYS A CA 1
ATOM 886 C C . CYS A 1 106 ? -1.420 -1.964 -15.815 1.00 94.50 106 CYS A C 1
ATOM 888 O O . CYS A 1 106 ? -1.384 -0.854 -15.290 1.00 94.50 106 CYS A O 1
ATOM 890 N N . LYS A 1 107 ? -1.858 -2.123 -17.072 1.00 94.06 107 LYS A N 1
ATOM 891 C CA . LYS A 1 107 ? -2.235 -0.988 -17.934 1.00 94.06 107 LYS A CA 1
ATOM 892 C C . LYS A 1 107 ? -3.354 -0.143 -17.336 1.00 94.06 107 LYS A C 1
ATOM 894 O O . LYS A 1 107 ? -3.268 1.085 -17.368 1.00 94.06 107 LYS A O 1
ATOM 899 N N . TYR A 1 108 ? -4.382 -0.782 -16.777 1.00 95.25 108 TYR A N 1
ATOM 900 C CA . TYR A 1 108 ? -5.457 -0.073 -16.086 1.00 95.25 108 TYR A CA 1
ATOM 901 C C . TYR A 1 108 ? -4.907 0.750 -14.917 1.00 95.25 108 TYR A C 1
ATOM 903 O O . TYR A 1 108 ? -5.154 1.952 -14.838 1.00 95.25 108 TYR A O 1
ATOM 911 N N . LYS A 1 109 ? -4.080 0.140 -14.066 1.00 95.12 109 LYS A N 1
ATOM 912 C CA . LYS A 1 109 ? -3.493 0.796 -12.895 1.00 95.12 109 LYS A CA 1
ATOM 913 C C . LYS A 1 109 ? -2.540 1.924 -13.224 1.00 95.12 109 LYS A C 1
ATOM 915 O O . LYS A 1 109 ? -2.678 3.016 -12.680 1.00 95.12 109 LYS A O 1
ATOM 920 N N . VAL A 1 110 ? -1.642 1.710 -14.173 1.00 94.81 110 VAL A N 1
ATOM 921 C CA . VAL A 1 110 ? -0.710 2.737 -14.643 1.00 94.81 110 VAL A CA 1
ATOM 922 C C . VAL A 1 110 ? -1.460 3.931 -15.243 1.00 94.81 110 VAL A C 1
ATOM 924 O O . VAL A 1 110 ? -1.032 5.069 -15.062 1.00 94.81 110 VAL A O 1
ATOM 927 N N . SER A 1 111 ? -2.625 3.718 -15.872 1.00 94.69 111 SER A N 1
ATOM 928 C CA . SER A 1 111 ? -3.447 4.819 -16.400 1.00 94.69 111 SER A CA 1
ATOM 929 C C . SER A 1 111 ? -3.979 5.773 -15.321 1.00 94.69 111 SER A C 1
ATOM 931 O O . SER A 1 111 ? -4.262 6.933 -15.621 1.00 94.69 111 SER A O 1
ATOM 933 N N . LYS A 1 112 ? -4.083 5.307 -14.069 1.00 94.75 112 LYS A N 1
ATOM 934 C CA . LYS A 1 112 ? -4.554 6.090 -12.918 1.00 94.75 112 LYS A CA 1
ATOM 935 C C . LYS A 1 112 ? -3.426 6.823 -12.184 1.00 94.75 112 LYS A C 1
ATOM 937 O O . LYS A 1 112 ? -3.710 7.690 -11.361 1.00 94.75 112 LYS A O 1
ATOM 942 N N . VAL A 1 113 ? -2.161 6.512 -12.481 1.00 94.94 113 VAL A N 1
ATOM 943 C CA . VAL A 1 113 ? -0.997 7.092 -11.796 1.00 94.94 113 VAL A CA 1
ATOM 944 C C . VAL A 1 113 ? -0.917 8.596 -12.042 1.00 94.94 113 VAL A C 1
ATOM 946 O O . VAL A 1 113 ? -0.828 9.062 -13.181 1.00 94.94 113 VAL A O 1
ATOM 949 N N . LYS A 1 114 ? -0.896 9.359 -10.947 1.00 91.06 114 LYS A N 1
ATOM 950 C CA . LYS A 1 114 ? -0.770 10.823 -10.954 1.00 91.06 114 LYS A CA 1
ATOM 951 C C . LYS A 1 114 ? 0.670 11.249 -10.674 1.00 91.06 114 LYS A C 1
ATOM 953 O O . LYS A 1 114 ? 1.104 12.297 -11.149 1.00 91.06 114 LYS A O 1
ATOM 958 N N . ASN A 1 115 ? 1.419 10.445 -9.915 1.00 91.12 115 ASN A N 1
ATOM 959 C CA . ASN A 1 115 ? 2.797 10.756 -9.551 1.00 91.12 115 ASN A CA 1
ATOM 960 C C . ASN A 1 115 ? 3.749 10.599 -10.762 1.00 91.12 115 ASN A C 1
ATOM 962 O O . ASN A 1 115 ? 3.914 9.485 -11.269 1.00 91.12 115 ASN A O 1
ATOM 966 N N . PRO A 1 116 ? 4.434 11.672 -11.209 1.00 91.62 116 PRO A N 1
ATOM 967 C CA . PRO A 1 116 ? 5.315 11.617 -12.376 1.00 91.62 116 PRO A CA 1
ATOM 968 C C . PRO A 1 116 ? 6.524 10.689 -12.183 1.00 91.62 116 PRO A C 1
ATOM 970 O O . PRO A 1 116 ? 7.001 10.110 -13.156 1.00 91.62 116 PRO A O 1
ATOM 973 N N . VAL A 1 117 ? 7.000 10.505 -10.947 1.00 91.62 117 VAL A N 1
ATOM 974 C CA . VAL A 1 117 ? 8.118 9.599 -10.637 1.00 91.62 117 VAL A CA 1
ATOM 975 C C . VAL A 1 117 ? 7.692 8.146 -10.831 1.00 91.62 117 VAL A C 1
ATOM 977 O O . VAL A 1 117 ? 8.377 7.383 -11.505 1.00 91.62 117 VAL A O 1
ATOM 980 N N . VAL A 1 118 ? 6.518 7.780 -10.310 1.00 94.56 118 VAL A N 1
ATOM 981 C CA . VAL A 1 118 ? 5.956 6.429 -10.468 1.00 94.56 118 VAL A CA 1
ATOM 982 C C . VAL A 1 118 ? 5.629 6.155 -11.936 1.00 94.56 118 VAL A C 1
ATOM 984 O O . VAL A 1 118 ? 5.878 5.064 -12.438 1.00 94.56 118 VAL A O 1
ATOM 987 N N . LYS A 1 119 ? 5.133 7.160 -12.663 1.00 94.12 119 LYS A N 1
ATOM 988 C CA . LYS A 1 119 ? 4.895 7.040 -14.103 1.00 94.12 119 LYS A CA 1
ATOM 989 C C . LYS A 1 119 ? 6.189 6.789 -14.882 1.00 94.12 119 LYS A C 1
ATOM 991 O O . LYS A 1 119 ? 6.234 5.893 -15.717 1.00 94.12 119 LYS A O 1
ATOM 996 N N . SER A 1 120 ? 7.258 7.514 -14.547 1.00 93.31 120 SER A N 1
ATOM 997 C CA . SER A 1 120 ? 8.584 7.307 -15.137 1.00 93.31 120 SER A CA 1
ATOM 998 C C . SER A 1 120 ? 9.121 5.893 -14.891 1.00 93.31 120 SER A C 1
ATOM 1000 O O . SER A 1 120 ? 9.729 5.306 -15.784 1.00 93.31 120 SER A O 1
ATOM 1002 N N . PHE A 1 121 ? 8.876 5.326 -13.707 1.00 94.56 121 PHE A N 1
ATOM 1003 C CA . PHE A 1 121 ? 9.239 3.941 -13.410 1.00 94.56 121 PHE A CA 1
ATOM 1004 C C . PHE A 1 121 ? 8.579 2.960 -14.393 1.00 94.56 121 PHE A C 1
ATOM 1006 O O . PHE A 1 121 ? 9.269 2.113 -14.959 1.00 94.56 121 PHE A O 1
ATOM 1013 N N . TRP A 1 122 ? 7.277 3.090 -14.656 1.00 94.50 122 TRP A N 1
ATOM 1014 C CA . TRP A 1 122 ? 6.578 2.197 -15.587 1.00 94.50 122 TRP A CA 1
ATOM 1015 C C . TRP A 1 122 ? 7.005 2.400 -17.043 1.00 94.50 122 TRP A C 1
ATOM 1017 O O . TRP A 1 122 ? 7.304 1.423 -17.729 1.00 94.50 122 TRP A O 1
ATOM 1027 N N . ASP A 1 123 ? 7.079 3.656 -17.488 1.00 90.38 123 ASP A N 1
ATOM 1028 C CA . ASP A 1 123 ? 7.335 4.004 -18.890 1.00 90.38 123 ASP A CA 1
ATOM 1029 C C . ASP A 1 123 ? 8.791 3.743 -19.314 1.00 90.38 123 ASP A C 1
ATOM 1031 O O . ASP A 1 123 ? 9.044 3.401 -20.469 1.00 90.38 123 ASP A O 1
ATOM 1035 N N . TYR A 1 124 ? 9.758 3.899 -18.399 1.00 87.75 124 TYR A N 1
ATOM 1036 C CA . TYR A 1 124 ? 11.185 3.858 -18.741 1.00 87.75 124 TYR A CA 1
ATOM 1037 C C . TYR A 1 124 ? 11.982 2.781 -18.010 1.00 87.75 124 TYR A C 1
ATOM 1039 O O . TYR A 1 124 ? 12.903 2.221 -18.597 1.00 87.75 124 TYR A O 1
ATOM 1047 N N . GLU A 1 125 ? 11.699 2.479 -16.746 1.00 87.00 125 GLU A N 1
ATOM 1048 C CA . GLU A 1 125 ? 12.503 1.490 -16.016 1.00 87.00 125 GLU A CA 1
ATOM 1049 C C . GLU A 1 125 ? 11.971 0.077 -16.245 1.00 87.00 125 GLU A C 1
ATOM 1051 O O . GLU A 1 125 ? 12.702 -0.803 -16.701 1.00 87.00 125 GLU A O 1
ATOM 1056 N N . TYR A 1 126 ? 10.685 -0.137 -15.969 1.00 86.06 126 TYR A N 1
ATOM 1057 C CA . TYR A 1 126 ? 10.052 -1.443 -16.090 1.00 86.06 126 TYR A CA 1
ATOM 1058 C C . TYR A 1 126 ? 9.931 -1.883 -17.554 1.00 86.06 126 TYR A C 1
ATOM 1060 O O . TYR A 1 126 ? 10.324 -3.003 -17.880 1.00 86.06 126 TYR A O 1
ATOM 1068 N N . ALA A 1 127 ? 9.489 -0.992 -18.451 1.00 81.25 127 ALA A N 1
ATOM 1069 C CA . ALA A 1 127 ? 9.366 -1.292 -19.881 1.00 81.25 127 ALA A CA 1
ATOM 1070 C C . ALA A 1 127 ? 10.691 -1.768 -20.510 1.00 81.25 127 ALA A C 1
ATOM 1072 O O . ALA A 1 127 ? 10.710 -2.750 -21.243 1.00 81.25 127 ALA A O 1
ATOM 1073 N N . ASN A 1 128 ? 11.816 -1.142 -20.148 1.00 75.50 128 ASN A N 1
ATOM 1074 C CA . ASN A 1 128 ? 13.140 -1.486 -20.682 1.00 75.50 128 ASN A CA 1
ATOM 1075 C C . ASN A 1 128 ? 13.826 -2.654 -19.943 1.00 75.50 128 ASN A C 1
ATOM 1077 O O . ASN A 1 128 ? 14.982 -2.973 -20.230 1.00 75.50 128 ASN A O 1
ATOM 1081 N N . THR A 1 129 ? 13.166 -3.281 -18.961 1.00 68.81 129 THR A N 1
ATOM 1082 C CA . THR A 1 129 ? 13.752 -4.388 -18.184 1.00 68.81 129 THR A CA 1
ATOM 1083 C C . THR A 1 129 ? 13.768 -5.707 -18.966 1.00 68.81 129 THR A C 1
ATOM 1085 O O . THR A 1 129 ? 14.659 -6.522 -18.738 1.00 68.81 129 THR A O 1
ATOM 1088 N N . TRP A 1 130 ? 12.839 -5.903 -19.908 1.00 57.16 130 TRP A N 1
ATOM 1089 C CA . TRP A 1 130 ? 12.736 -7.122 -20.728 1.00 57.16 130 TRP A CA 1
ATOM 1090 C C . TRP A 1 130 ? 13.399 -7.012 -22.112 1.00 57.16 130 TRP A C 1
ATOM 1092 O O . TRP A 1 130 ? 13.529 -8.019 -22.800 1.00 57.16 130 TRP A O 1
ATOM 1102 N N . ASP A 1 131 ? 13.865 -5.819 -22.496 1.00 51.47 131 ASP A N 1
ATOM 1103 C CA . ASP A 1 131 ? 14.555 -5.544 -23.770 1.00 51.47 131 ASP A CA 1
ATOM 1104 C C . ASP A 1 131 ? 16.072 -5.850 -23.726 1.00 51.47 131 ASP A C 1
ATOM 1106 O O . ASP A 1 131 ? 16.864 -5.284 -24.485 1.00 51.47 131 ASP A O 1
ATOM 1110 N N . ARG A 1 132 ? 16.511 -6.740 -22.826 1.00 39.34 132 ARG A N 1
ATOM 1111 C CA . ARG A 1 132 ? 17.910 -7.183 -22.708 1.00 39.34 132 ARG A CA 1
ATOM 1112 C C . ARG A 1 132 ? 18.061 -8.693 -22.724 1.00 39.34 132 ARG A C 1
ATOM 1114 O O . ARG A 1 132 ? 17.350 -9.362 -21.947 1.00 39.34 132 ARG A O 1
#

Sequence (132 aa):
MVEDIISFTPKERAKDVIIFDPSDYERPMWLNLLDIIATDPNLRAVEKDRAALDATSIFIKIFNEEVFWPRIQHYFRNGCLTLMDDEEEWWTLIDVPRLFVDDAFCKYKVSKVKNPVVKSFWDYEYANTWDR